Protein AF-A0A2T1CFB7-F1 (afdb_monomer_lite)

Radius of gyration: 24.46 Å; chains: 1; bounding box: 59×30×62 Å

Sequence (113 aa):
DLIEIDRQAKLLNLSRTEYITKCVLDKPVEKKHIFKVSWQTYRVMGEIGRELKHIGNNINQIAKAFNTRQLEGSILSENYSLPEELSAIKAYTDKTAKELNQIRLLLIGREKQ

Foldseek 3Di:
DLVVLCVVCVVLVHDSVRSVVCVVVVHDSHRDDDQPFDVVLLVVLVVLLVVLVVLLVVLVVVLVVVVVVCVVDPDDDPDDPSNVVSVVSSVVSNVSSVVSVQVSCVSRVHDDD

Structure (mmCIF, N/CA/C/O backbone):
data_AF-A0A2T1CFB7-F1
#
_entry.id   AF-A0A2T1CFB7-F1
#
loop_
_atom_site.group_PDB
_atom_site.id
_atom_site.type_symbol
_atom_site.label_atom_id
_atom_site.label_alt_id
_atom_site.label_comp_id
_atom_site.label_asym_id
_atom_site.label_entity_id
_atom_site.label_seq_id
_atom_site.pdbx_PDB_ins_code
_atom_site.Cartn_x
_atom_site.Cartn_y
_atom_site.Cartn_z
_atom_site.occupancy
_atom_site.B_iso_or_equiv
_atom_site.auth_seq_id
_atom_site.auth_comp_id
_atom_site.auth_asym_id
_atom_site.auth_atom_id
_atom_site.pdbx_PDB_model_num
ATOM 1 N N . ASP A 1 1 ? -31.112 -7.159 24.695 1.00 83.44 1 ASP A N 1
ATOM 2 C CA . ASP A 1 1 ? -31.403 -5.745 24.402 1.00 83.44 1 ASP A CA 1
ATOM 3 C C . ASP A 1 1 ? -30.399 -5.241 23.365 1.00 83.44 1 ASP A C 1
ATOM 5 O O . ASP A 1 1 ? -29.204 -5.444 23.549 1.00 83.44 1 ASP A O 1
ATOM 9 N N . LEU A 1 2 ? -30.871 -4.665 22.256 1.00 88.62 2 LEU A N 1
ATOM 10 C CA . LEU A 1 2 ? -30.016 -4.149 21.176 1.00 88.62 2 LEU A CA 1
ATOM 11 C C . LEU A 1 2 ? -29.1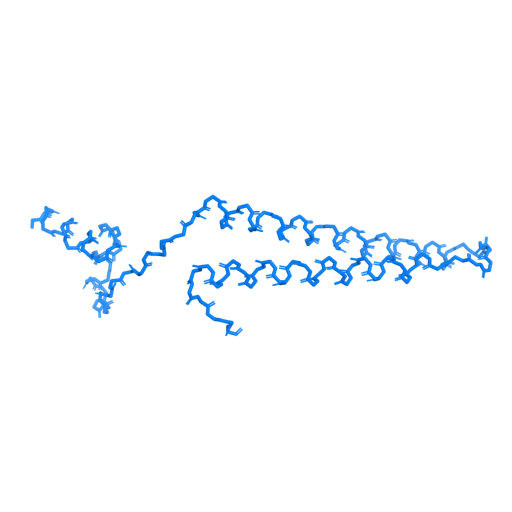58 -2.957 21.630 1.00 88.62 2 LEU A C 1
ATOM 13 O O . LEU A 1 2 ? -28.052 -2.782 21.120 1.00 88.62 2 LEU A O 1
ATOM 17 N N . ILE A 1 3 ? -29.631 -2.182 22.612 1.00 93.12 3 ILE A N 1
ATOM 18 C CA . ILE A 1 3 ? -28.913 -1.013 23.138 1.00 93.12 3 ILE A CA 1
ATOM 19 C C . ILE A 1 3 ? -27.614 -1.439 23.830 1.00 93.12 3 ILE A C 1
ATOM 21 O O . ILE A 1 3 ? -26.561 -0.838 23.606 1.00 93.12 3 ILE A O 1
ATOM 25 N N . GLU A 1 4 ? -27.659 -2.507 24.628 1.00 92.62 4 GLU A N 1
ATOM 26 C CA . GLU A 1 4 ? -26.467 -3.005 25.320 1.00 92.62 4 GLU A CA 1
ATOM 27 C C . GLU A 1 4 ? -25.450 -3.597 24.336 1.00 92.62 4 GLU A C 1
ATOM 29 O O . GLU A 1 4 ? -24.254 -3.344 24.465 1.00 92.62 4 GLU A O 1
ATOM 34 N N . ILE A 1 5 ? -25.915 -4.296 23.294 1.00 92.12 5 ILE A N 1
ATOM 35 C CA . ILE A 1 5 ? -25.047 -4.812 22.222 1.00 92.12 5 ILE A CA 1
ATOM 36 C C . ILE A 1 5 ? -24.307 -3.660 21.531 1.00 92.12 5 ILE A C 1
ATOM 38 O O . ILE A 1 5 ? -23.097 -3.739 21.317 1.00 92.12 5 ILE A O 1
ATOM 42 N N . ASP A 1 6 ? -25.003 -2.566 21.221 1.00 93.12 6 ASP A N 1
ATOM 43 C CA . ASP A 1 6 ? -24.385 -1.386 20.612 1.00 93.12 6 ASP A CA 1
ATOM 44 C C . ASP A 1 6 ? -23.364 -0.713 21.524 1.00 93.12 6 ASP A C 1
ATOM 46 O O . ASP A 1 6 ? -22.315 -0.256 21.058 1.00 93.12 6 ASP A O 1
ATOM 50 N N . ARG A 1 7 ? -23.652 -0.657 22.827 1.00 94.06 7 ARG A N 1
ATOM 51 C CA . ARG A 1 7 ? -22.734 -0.103 23.823 1.00 94.06 7 ARG A CA 1
ATOM 52 C C . ARG A 1 7 ? -21.447 -0.924 23.892 1.00 94.06 7 ARG A C 1
ATOM 54 O O . ARG A 1 7 ? -20.361 -0.350 23.813 1.00 94.06 7 ARG A O 1
ATOM 6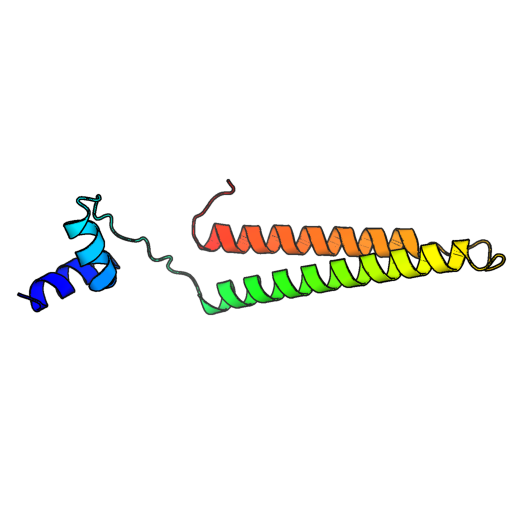1 N N . GLN A 1 8 ? -21.565 -2.248 23.970 1.00 92.50 8 GLN A N 1
ATOM 62 C CA . GLN A 1 8 ? -20.418 -3.157 24.013 1.00 92.50 8 GLN A C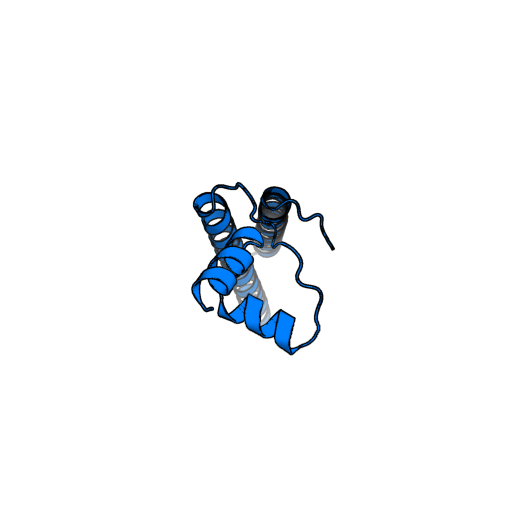A 1
ATOM 63 C C . GLN A 1 8 ? -19.604 -3.110 22.716 1.00 92.50 8 GLN A C 1
ATOM 65 O O . GLN A 1 8 ? -18.381 -2.955 22.759 1.00 92.50 8 GLN A O 1
ATOM 70 N N . ALA A 1 9 ? -20.268 -3.135 21.556 1.00 91.81 9 ALA A N 1
ATOM 71 C CA . ALA A 1 9 ? -19.606 -3.010 20.261 1.00 91.81 9 ALA A CA 1
ATOM 72 C C . ALA A 1 9 ? -18.790 -1.706 20.163 1.00 91.81 9 ALA A C 1
ATOM 74 O O . ALA A 1 9 ? -17.617 -1.738 19.782 1.00 91.81 9 ALA A O 1
ATOM 75 N N . LYS A 1 10 ? -19.354 -0.570 20.603 1.00 91.56 10 LYS A N 1
ATOM 76 C CA . LYS A 1 10 ? -18.648 0.724 20.643 1.00 91.56 10 LYS A CA 1
ATOM 77 C C . LYS A 1 10 ? -17.440 0.722 21.581 1.00 91.56 10 LYS A C 1
ATOM 79 O O . LYS A 1 10 ? -16.385 1.208 21.184 1.00 91.56 10 LYS A O 1
ATOM 84 N N . LEU A 1 11 ? -17.556 0.166 22.792 1.00 90.44 11 LEU A N 1
ATOM 85 C CA . LEU A 1 11 ? -16.434 0.075 23.746 1.00 90.44 11 LEU A CA 1
ATOM 86 C C . LEU A 1 11 ? -15.233 -0.686 23.165 1.00 90.44 11 LEU A C 1
ATOM 88 O O . LEU A 1 11 ? -14.074 -0.373 23.464 1.00 90.44 11 LEU A O 1
ATOM 92 N N . LEU A 1 12 ? -15.530 -1.660 22.307 1.00 91.19 12 LEU A N 1
ATOM 93 C CA . LEU A 1 12 ? -14.571 -2.540 21.658 1.00 91.19 12 LEU A CA 1
ATOM 94 C C . LEU A 1 12 ? -14.155 -2.066 20.258 1.00 91.19 12 LEU A C 1
ATOM 96 O O . LEU A 1 12 ? -13.356 -2.743 19.614 1.00 91.19 12 LEU A O 1
ATOM 100 N N . ASN A 1 13 ? -14.633 -0.906 19.792 1.00 90.00 13 ASN A N 1
ATOM 101 C CA . ASN A 1 13 ? -14.385 -0.386 18.441 1.00 90.00 13 ASN A CA 1
ATOM 102 C C . ASN A 1 13 ? -14.795 -1.368 17.319 1.00 90.00 13 ASN A C 1
ATOM 104 O O . ASN A 1 13 ? -14.118 -1.484 16.293 1.00 90.00 13 ASN A O 1
ATOM 108 N N . LEU A 1 14 ? -15.892 -2.095 17.523 1.00 90.56 14 LEU A N 1
ATOM 109 C CA . LEU A 1 14 ? -16.472 -3.037 16.571 1.00 90.56 14 LEU A CA 1
ATOM 110 C C . LEU A 1 14 ? -17.803 -2.498 16.040 1.00 90.56 14 LEU A C 1
ATOM 112 O O . LEU A 1 14 ? -18.509 -1.749 16.717 1.00 90.56 14 LEU A O 1
ATOM 116 N N . SER A 1 15 ? -18.178 -2.914 14.832 1.00 91.31 15 SER A N 1
ATOM 117 C CA . SER A 1 15 ? -19.573 -2.808 14.403 1.00 91.31 15 SER A CA 1
ATOM 118 C C . SER A 1 15 ? -20.452 -3.785 15.193 1.00 91.31 15 SER A C 1
ATOM 120 O O . SER A 1 15 ? -19.972 -4.806 15.694 1.00 91.31 15 SER A O 1
ATOM 122 N N . ARG A 1 16 ? -21.762 -3.512 15.266 1.00 92.88 16 ARG A N 1
ATOM 123 C CA . ARG A 1 16 ? -22.741 -4.428 15.878 1.00 92.88 16 ARG A CA 1
ATOM 124 C C . ARG A 1 16 ? -22.623 -5.839 15.293 1.00 92.88 16 ARG A C 1
ATOM 126 O O . ARG A 1 16 ? -22.558 -6.812 16.036 1.00 92.88 16 ARG A O 1
ATOM 133 N N . THR A 1 17 ? -22.550 -5.939 13.966 1.00 93.62 17 THR A N 1
ATOM 134 C CA . THR A 1 17 ? -22.444 -7.216 13.252 1.00 93.62 17 THR A CA 1
ATOM 135 C C . THR A 1 17 ? -21.151 -7.952 13.591 1.00 93.62 17 THR A C 1
ATOM 137 O O . THR A 1 17 ? -21.202 -9.145 13.878 1.00 93.62 17 THR A O 1
ATOM 140 N N . GLU A 1 18 ? -20.001 -7.268 13.613 1.00 88.75 18 GLU A N 1
ATOM 141 C CA . GLU A 1 18 ? -18.726 -7.885 14.014 1.00 88.75 18 GLU A CA 1
ATOM 142 C C . GLU A 1 18 ? -18.767 -8.380 15.464 1.00 88.75 18 GLU A C 1
ATOM 144 O O . GLU A 1 18 ? -18.307 -9.486 15.738 1.00 88.75 18 GLU A O 1
ATOM 149 N N . TYR A 1 19 ? -19.324 -7.583 16.381 1.00 92.50 19 TYR A N 1
ATOM 150 C CA . TYR A 1 19 ? -19.449 -7.954 17.789 1.00 92.50 19 TYR A CA 1
ATOM 151 C C . TYR A 1 19 ? -20.313 -9.210 17.958 1.00 92.50 19 TYR A C 1
ATOM 153 O O . TYR A 1 19 ? -19.844 -10.198 18.518 1.00 92.50 19 TYR A O 1
ATOM 161 N N . ILE A 1 20 ? -21.520 -9.220 17.375 1.00 92.19 20 ILE A N 1
ATOM 162 C CA . ILE A 1 20 ? -22.417 -10.387 17.393 1.00 92.19 20 ILE A CA 1
ATOM 163 C C . ILE A 1 20 ? -21.724 -11.608 16.785 1.00 92.19 20 ILE A C 1
ATOM 165 O O . ILE A 1 20 ? -21.760 -12.686 17.366 1.00 92.19 20 ILE A O 1
ATOM 169 N N . THR A 1 21 ? -21.054 -11.440 15.643 1.00 92.00 21 THR A N 1
ATOM 170 C CA . THR A 1 21 ? -20.364 -12.541 14.959 1.00 92.00 21 THR A CA 1
ATOM 171 C C . THR A 1 21 ? -19.294 -13.166 15.850 1.00 92.00 21 THR A C 1
ATOM 173 O O . THR A 1 21 ? -19.203 -14.387 15.924 1.00 92.00 21 THR A O 1
ATOM 176 N 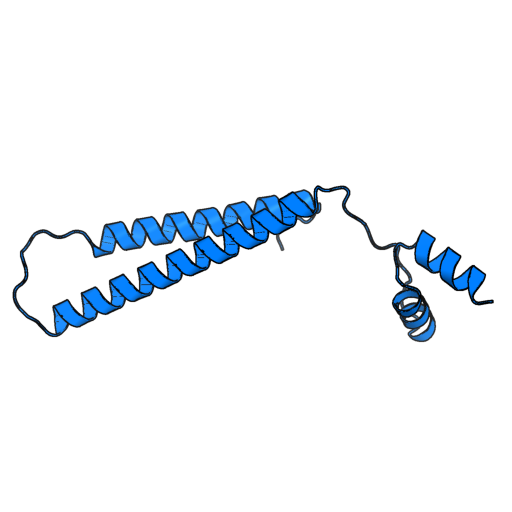N . LYS A 1 22 ? -18.490 -12.360 16.556 1.00 90.06 22 LYS A N 1
ATOM 177 C CA . LYS A 1 22 ? -17.475 -12.895 17.472 1.00 90.06 22 LYS A CA 1
ATOM 178 C C . LYS A 1 22 ? -18.098 -13.623 18.665 1.00 90.06 22 LYS A C 1
ATOM 180 O O . LYS A 1 22 ? -17.620 -14.702 18.992 1.00 90.06 22 LYS A O 1
ATOM 185 N N . CYS A 1 23 ? -19.163 -13.076 19.253 1.00 89.56 23 CYS A N 1
ATOM 186 C CA . CYS A 1 23 ? -19.888 -13.723 20.348 1.00 89.56 23 CYS A CA 1
ATOM 187 C C . CYS A 1 23 ? -20.517 -15.059 19.922 1.00 89.56 23 CYS A C 1
ATOM 189 O O . CYS A 1 23 ? -20.439 -16.028 20.662 1.00 89.56 23 CYS A O 1
ATOM 191 N N . VAL A 1 24 ? -21.113 -15.126 18.727 1.00 91.88 24 VAL A N 1
ATOM 192 C CA . VAL A 1 24 ? -21.744 -16.353 18.203 1.00 91.88 24 VAL A CA 1
ATOM 193 C C . VAL A 1 24 ? -20.707 -17.416 17.842 1.00 91.88 24 VAL A C 1
ATOM 195 O O . VAL A 1 24 ? -20.949 -18.600 18.038 1.00 91.88 24 VAL A O 1
ATOM 198 N N . LEU A 1 25 ? -19.553 -17.006 17.311 1.00 90.88 25 LEU A N 1
ATOM 199 C CA . LEU A 1 25 ? -18.467 -17.917 16.936 1.00 90.88 25 LEU A CA 1
ATOM 200 C C . LEU A 1 25 ? -17.560 -18.310 18.113 1.00 90.88 25 LEU A C 1
ATOM 202 O O . LEU A 1 25 ? -16.517 -18.915 17.871 1.00 90.88 25 LEU A O 1
ATOM 206 N N . ASP A 1 26 ? -17.910 -17.918 19.341 1.00 83.75 26 ASP A N 1
ATOM 207 C CA . ASP A 1 26 ? -17.128 -18.132 20.565 1.00 83.75 26 ASP A CA 1
ATOM 208 C C . ASP A 1 26 ? -15.656 -17.685 20.430 1.00 83.75 26 ASP A C 1
ATOM 210 O O . ASP A 1 26 ? -14.710 -18.289 20.935 1.00 83.75 26 ASP A O 1
ATOM 214 N N . LYS A 1 27 ? -15.448 -16.599 19.672 1.00 83.44 27 LYS A N 1
ATOM 215 C CA . LYS A 1 27 ? -14.129 -16.011 19.431 1.00 83.44 27 LYS A CA 1
ATOM 216 C C . LYS A 1 27 ? -13.834 -14.936 20.473 1.00 83.44 27 LYS A C 1
ATOM 218 O O . LYS A 1 27 ? -14.732 -14.163 20.815 1.00 83.44 27 LYS A O 1
ATOM 223 N N . PRO A 1 28 ? -12.565 -14.772 20.889 1.00 83.44 28 PRO A N 1
ATOM 224 C CA . PRO A 1 28 ? -12.184 -13.691 21.787 1.00 83.44 28 PRO A CA 1
ATOM 225 C C . PRO A 1 28 ? -12.571 -12.323 21.202 1.00 83.44 28 PRO A C 1
ATOM 227 O O . PRO A 1 28 ? -12.199 -11.940 20.081 1.00 83.44 28 PRO A O 1
ATOM 230 N N . VAL A 1 29 ? -13.359 -11.570 21.973 1.00 84.31 29 VAL A N 1
ATOM 231 C CA . VAL A 1 29 ? -13.822 -10.233 21.597 1.00 84.31 29 VAL A CA 1
ATOM 232 C C . VAL A 1 29 ? -12.813 -9.190 22.065 1.00 84.31 29 VAL A C 1
ATOM 234 O O . VAL A 1 29 ? -12.977 -8.524 23.080 1.00 84.31 29 VAL A O 1
ATOM 237 N N . GLU A 1 30 ? -11.740 -9.047 21.298 1.00 85.06 30 GLU A N 1
ATOM 238 C CA . GLU A 1 30 ? -10.715 -8.041 21.572 1.00 85.06 30 GLU A CA 1
ATOM 239 C C . GLU A 1 30 ? -11.108 -6.657 21.048 1.00 85.06 30 GLU A C 1
ATOM 241 O O . GLU A 1 30 ? -11.690 -6.524 19.961 1.00 85.06 30 GLU A O 1
ATOM 246 N N . LYS A 1 31 ? -10.730 -5.621 21.809 1.00 84.12 31 LYS A N 1
ATOM 247 C CA . LYS A 1 31 ? -10.886 -4.222 21.411 1.00 84.12 31 LYS A CA 1
ATOM 248 C C . LYS A 1 31 ? -10.041 -3.942 20.172 1.00 84.12 31 LYS A C 1
ATOM 250 O O . LYS A 1 31 ? -8.815 -4.028 20.211 1.00 84.12 31 LYS A O 1
ATOM 255 N N . LYS A 1 32 ? -10.685 -3.534 19.081 1.00 83.06 32 LYS A N 1
ATOM 256 C CA . LYS A 1 32 ? -9.993 -3.144 17.853 1.00 83.06 32 LYS A CA 1
ATOM 257 C C . LYS A 1 32 ? -9.216 -1.857 18.111 1.00 83.06 32 LYS A C 1
ATOM 259 O O . LYS A 1 32 ? -9.781 -0.841 18.523 1.00 83.06 32 LYS A O 1
ATOM 264 N N . HIS A 1 33 ? -7.909 -1.886 17.886 1.00 79.19 33 HIS A N 1
ATOM 265 C CA . HIS A 1 33 ? -7.108 -0.677 18.001 1.00 79.19 33 HIS A CA 1
ATOM 266 C C . HIS A 1 33 ? -7.471 0.289 16.863 1.00 79.19 33 HIS A C 1
ATOM 268 O O . HIS A 1 33 ? -7.453 -0.088 15.691 1.00 79.19 33 HIS A O 1
ATOM 274 N N . ILE A 1 34 ? -7.809 1.531 17.213 1.00 76.38 34 ILE A N 1
ATOM 275 C CA . ILE A 1 34 ? -7.995 2.618 16.249 1.00 76.38 34 ILE A CA 1
ATOM 276 C C . ILE A 1 34 ? -6.758 3.500 16.334 1.00 76.38 34 ILE A C 1
ATOM 278 O O . ILE A 1 34 ? -6.527 4.160 17.347 1.00 76.38 34 ILE A O 1
ATOM 282 N N . PHE A 1 35 ? -5.983 3.520 15.255 1.00 78.25 35 PHE A N 1
ATOM 283 C CA . PHE A 1 35 ? -4.814 4.379 15.155 1.00 78.25 35 PHE A CA 1
ATOM 284 C C . PHE A 1 35 ? -5.252 5.841 15.091 1.00 78.25 35 PHE A C 1
ATOM 286 O O . PHE A 1 35 ? -6.058 6.227 14.240 1.00 78.25 35 PHE A O 1
ATOM 293 N N . LYS A 1 36 ? -4.715 6.662 15.995 1.00 77.88 36 LYS A N 1
ATOM 294 C CA . LYS A 1 36 ? -4.908 8.116 15.981 1.00 77.88 36 LYS A CA 1
ATOM 295 C C . LYS A 1 36 ? -3.970 8.745 14.951 1.00 77.88 36 LYS A C 1
ATOM 297 O O . LYS A 1 36 ? -2.976 9.366 15.306 1.00 77.88 36 LYS A O 1
ATOM 302 N N . VAL A 1 37 ? -4.281 8.548 13.674 1.00 79.06 37 VAL A N 1
ATOM 303 C CA . VAL A 1 37 ? -3.519 9.099 12.546 1.00 79.06 37 VAL A CA 1
ATOM 304 C C . VAL A 1 37 ? -4.399 9.938 11.637 1.00 79.06 37 VAL A C 1
ATOM 306 O O . VAL A 1 37 ? -5.612 9.739 11.563 1.00 79.06 37 VAL A O 1
ATOM 309 N N . SER A 1 38 ? -3.773 10.844 10.886 1.00 85.31 38 SER A N 1
ATOM 310 C CA . SER A 1 38 ? -4.422 11.471 9.736 1.00 85.31 38 SER A CA 1
ATOM 311 C C . SER A 1 38 ? -4.705 10.404 8.673 1.00 85.31 38 SER A C 1
ATOM 313 O O . SER A 1 38 ? -3.824 10.010 7.905 1.00 85.31 38 SER A O 1
ATOM 315 N N . TRP A 1 39 ? -5.951 9.925 8.624 1.00 84.19 39 TRP A N 1
ATOM 316 C CA . TRP A 1 39 ? -6.404 8.958 7.618 1.00 84.19 39 TRP A CA 1
ATOM 317 C C . TRP A 1 39 ? -6.274 9.492 6.192 1.00 84.19 39 TRP A C 1
ATOM 319 O O . TRP A 1 39 ? -6.030 8.715 5.269 1.00 84.19 39 TRP A O 1
ATOM 329 N N . GLN A 1 40 ? -6.382 10.811 6.021 1.00 87.94 40 GLN A N 1
ATOM 330 C CA . GLN A 1 40 ? -6.145 11.462 4.740 1.00 87.94 40 GLN A CA 1
ATOM 331 C C . GLN A 1 40 ? -4.685 11.298 4.310 1.00 87.94 40 GLN A C 1
ATOM 333 O O . GLN A 1 40 ? -4.423 10.829 3.207 1.00 87.94 40 GLN A O 1
ATOM 338 N N . THR A 1 41 ? -3.734 11.595 5.199 1.00 83.44 41 THR A N 1
ATOM 339 C CA . THR A 1 41 ? -2.299 11.417 4.931 1.00 83.44 41 THR A CA 1
ATOM 340 C C . THR A 1 41 ? -1.966 9.951 4.650 1.00 83.44 41 THR A C 1
ATOM 342 O O . THR A 1 41 ? -1.277 9.654 3.678 1.00 83.44 41 THR A O 1
ATOM 345 N N . TYR A 1 42 ? -2.515 9.023 5.441 1.00 85.38 42 TYR A N 1
ATOM 346 C CA . TYR A 1 42 ? -2.347 7.581 5.230 1.00 85.38 42 TYR A CA 1
ATOM 347 C C . TYR A 1 42 ? -2.828 7.135 3.838 1.00 85.38 42 TYR A C 1
ATOM 349 O O . TYR A 1 42 ? -2.167 6.332 3.172 1.00 85.38 42 TYR A O 1
ATOM 357 N N . ARG A 1 43 ? -3.979 7.655 3.388 1.00 87.06 43 ARG A N 1
ATOM 358 C CA . ARG A 1 43 ? -4.557 7.343 2.076 1.00 87.06 43 ARG A CA 1
ATOM 359 C C . ARG A 1 43 ? -3.726 7.925 0.937 1.00 87.06 43 ARG A C 1
ATOM 361 O O . ARG A 1 43 ? -3.376 7.171 0.034 1.00 87.06 43 ARG A O 1
ATOM 368 N N . VAL A 1 44 ? -3.361 9.205 1.029 1.00 88.44 44 VAL A N 1
ATOM 369 C CA . VAL A 1 44 ? -2.523 9.894 0.032 1.00 88.44 44 VAL A CA 1
ATOM 370 C C . VAL A 1 44 ? -1.189 9.171 -0.136 1.00 88.44 44 VAL A C 1
ATOM 372 O O . VAL A 1 44 ? -0.752 8.933 -1.256 1.00 88.44 44 VAL A O 1
ATOM 375 N N . MET A 1 45 ? -0.572 8.715 0.958 1.00 86.69 45 MET A N 1
ATOM 376 C CA . MET A 1 45 ? 0.620 7.870 0.870 1.00 86.69 45 MET A CA 1
ATOM 377 C C . MET A 1 45 ? 0.332 6.571 0.089 1.00 86.69 45 MET A C 1
ATOM 379 O O . MET A 1 45 ? 1.036 6.221 -0.855 1.00 86.69 45 MET A O 1
ATOM 383 N N . GLY A 1 46 ? -0.749 5.859 0.410 1.00 86.75 46 GLY A N 1
ATOM 384 C CA . GLY A 1 46 ? -1.140 4.666 -0.352 1.00 86.75 46 GLY A CA 1
ATOM 385 C C . GLY A 1 46 ? -1.387 4.921 -1.850 1.00 86.75 46 GLY A C 1
ATOM 386 O O . GLY A 1 46 ? -1.149 4.034 -2.667 1.00 86.75 46 GLY A O 1
ATOM 387 N N . GLU A 1 47 ? -1.862 6.108 -2.221 1.00 90.44 47 GLU A N 1
ATOM 388 C CA . GLU A 1 47 ? -2.039 6.539 -3.614 1.00 90.44 47 GLU A CA 1
ATOM 389 C C . GLU A 1 47 ? -0.696 6.801 -4.297 1.00 90.44 47 GLU A C 1
ATOM 391 O O . GLU A 1 47 ? -0.418 6.175 -5.317 1.00 90.44 47 GLU A O 1
ATOM 396 N N . ILE A 1 48 ? 0.186 7.595 -3.684 1.00 87.75 48 ILE A N 1
ATOM 397 C CA . ILE A 1 48 ? 1.533 7.870 -4.210 1.00 87.75 48 ILE A CA 1
ATOM 398 C C . ILE A 1 48 ? 2.307 6.566 -4.442 1.00 87.75 48 ILE A C 1
ATOM 400 O O . ILE A 1 48 ? 2.921 6.381 -5.489 1.00 87.75 48 ILE A O 1
ATOM 404 N N . GLY A 1 49 ? 2.246 5.621 -3.499 1.00 86.06 49 GLY A N 1
ATOM 405 C CA . GLY A 1 49 ? 2.910 4.325 -3.650 1.00 86.06 49 GLY A CA 1
ATOM 406 C C . GLY A 1 49 ? 2.392 3.504 -4.839 1.00 86.06 49 GLY A C 1
ATOM 407 O O . GLY A 1 49 ? 3.171 2.794 -5.478 1.00 86.06 49 GLY A O 1
ATOM 408 N N . ARG A 1 50 ? 1.095 3.605 -5.165 1.00 87.19 50 ARG A N 1
ATOM 409 C CA . ARG A 1 50 ? 0.512 2.951 -6.348 1.00 87.19 50 ARG A CA 1
ATOM 410 C C . ARG A 1 50 ? 0.987 3.613 -7.636 1.00 87.19 50 ARG A C 1
ATOM 412 O O . ARG A 1 50 ? 1.414 2.897 -8.537 1.00 87.19 50 ARG A O 1
ATOM 419 N N . GLU A 1 51 ? 0.983 4.941 -7.693 1.00 90.00 51 GLU A N 1
ATOM 420 C CA . GLU A 1 51 ? 1.461 5.692 -8.860 1.00 90.00 51 GLU A CA 1
ATOM 421 C C . GLU A 1 51 ? 2.940 5.420 -9.149 1.00 90.00 51 GLU A C 1
ATOM 423 O O . GLU A 1 51 ? 3.307 5.124 -10.285 1.00 90.00 51 GLU A O 1
ATOM 428 N N . LEU A 1 52 ? 3.787 5.389 -8.116 1.00 87.44 52 LEU A N 1
ATOM 429 C CA . LEU A 1 52 ? 5.191 4.997 -8.263 1.00 87.44 52 LEU A CA 1
ATOM 430 C C . LEU A 1 52 ? 5.312 3.588 -8.863 1.00 87.44 52 LEU A C 1
ATOM 432 O O . LEU A 1 52 ? 6.040 3.380 -9.829 1.00 87.44 52 LEU A O 1
ATOM 436 N N . LYS A 1 53 ? 4.532 2.616 -8.381 1.00 83.38 53 LYS A N 1
ATOM 437 C CA . LYS A 1 53 ? 4.530 1.268 -8.970 1.00 83.38 53 LYS A CA 1
ATOM 438 C C . LYS A 1 53 ? 4.110 1.276 -10.449 1.00 83.38 53 LYS A C 1
ATOM 440 O O . LYS A 1 53 ? 4.689 0.538 -11.248 1.00 83.38 53 LYS A O 1
ATOM 445 N N . HIS A 1 54 ? 3.129 2.097 -10.827 1.00 85.69 54 HIS A N 1
ATOM 446 C CA . HIS A 1 54 ? 2.732 2.267 -12.227 1.00 85.69 54 HIS A CA 1
ATOM 447 C C . HIS A 1 54 ? 3.868 2.851 -13.078 1.00 85.69 54 HIS A C 1
ATOM 449 O O . HIS A 1 54 ? 4.156 2.312 -14.147 1.00 85.69 54 HIS A O 1
ATOM 455 N N . ILE A 1 55 ? 4.576 3.867 -12.580 1.00 85.94 55 ILE A N 1
ATOM 456 C CA . ILE A 1 55 ? 5.751 4.448 -13.244 1.00 85.94 55 ILE A CA 1
ATOM 457 C C . ILE A 1 55 ? 6.842 3.386 -13.449 1.00 85.94 55 ILE A C 1
ATOM 459 O O . ILE A 1 55 ? 7.323 3.211 -14.568 1.00 85.94 55 ILE A O 1
ATOM 463 N N . GLY A 1 56 ? 7.179 2.613 -12.412 1.00 84.69 56 GLY A N 1
ATOM 464 C CA . GLY A 1 56 ? 8.172 1.536 -12.505 1.00 84.69 56 GLY A CA 1
ATOM 465 C C . GLY A 1 56 ? 7.801 0.458 -13.533 1.00 84.69 56 GLY A C 1
ATOM 466 O O . GLY A 1 56 ? 8.663 -0.032 -14.268 1.00 84.69 56 GLY A O 1
ATOM 467 N N . ASN A 1 57 ? 6.511 0.125 -13.645 1.00 81.19 57 ASN A N 1
ATOM 468 C CA . ASN A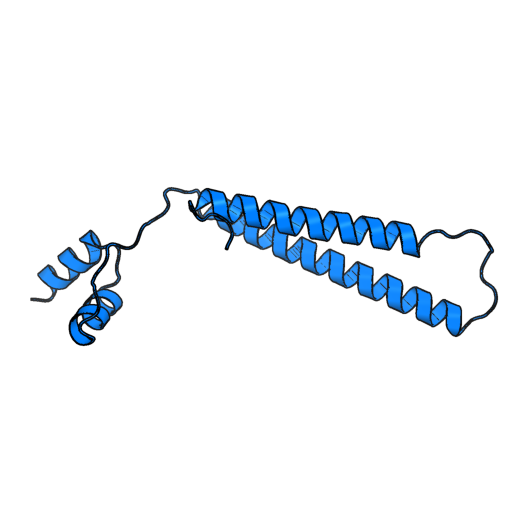 1 57 ? 6.010 -0.800 -14.664 1.00 81.19 57 ASN A CA 1
ATOM 469 C C . ASN A 1 57 ? 6.137 -0.230 -16.083 1.00 81.19 57 ASN A C 1
ATOM 471 O O . ASN A 1 57 ? 6.581 -0.949 -16.979 1.00 81.19 57 ASN A O 1
ATOM 475 N N . ASN A 1 58 ? 5.784 1.042 -16.284 1.00 85.31 58 ASN A N 1
ATOM 476 C CA . ASN A 1 58 ? 5.903 1.710 -17.581 1.00 85.31 58 ASN A CA 1
ATOM 477 C C . ASN A 1 58 ? 7.366 1.764 -18.037 1.00 85.31 58 ASN A C 1
ATOM 479 O O . ASN A 1 58 ? 7.670 1.412 -19.173 1.00 85.31 58 ASN A O 1
ATOM 483 N N . ILE A 1 59 ? 8.285 2.101 -17.128 1.00 84.25 59 ILE A N 1
ATOM 484 C CA . ILE A 1 59 ? 9.730 2.093 -17.392 1.00 84.25 59 ILE A CA 1
ATOM 485 C C . ILE A 1 59 ? 10.201 0.703 -17.834 1.00 84.25 59 ILE A C 1
ATOM 487 O O . ILE A 1 59 ? 10.911 0.569 -18.829 1.00 84.25 59 ILE A O 1
ATOM 491 N N . ASN A 1 60 ? 9.764 -0.348 -17.138 1.00 83.00 60 ASN A N 1
ATOM 492 C CA . ASN A 1 60 ? 10.111 -1.722 -17.492 1.00 83.00 60 ASN A CA 1
ATOM 493 C C . ASN A 1 60 ? 9.584 -2.125 -18.883 1.00 83.00 60 ASN A C 1
ATOM 495 O O . ASN A 1 60 ? 10.253 -2.855 -19.610 1.00 83.00 60 ASN A O 1
ATOM 499 N N . GLN A 1 61 ? 8.393 -1.656 -19.269 1.00 83.25 61 GLN A N 1
ATOM 500 C CA . GLN A 1 61 ? 7.847 -1.889 -20.609 1.00 83.25 61 GLN A CA 1
ATOM 501 C C . GLN A 1 61 ? 8.635 -1.136 -21.687 1.00 83.25 61 GLN A C 1
ATOM 503 O O . GLN A 1 61 ? 8.941 -1.727 -22.721 1.00 83.25 61 GLN A O 1
ATOM 508 N N . ILE A 1 62 ? 9.021 0.119 -21.431 1.00 83.31 62 ILE A N 1
ATOM 509 C CA . ILE A 1 62 ? 9.861 0.915 -22.339 1.00 83.31 62 ILE A CA 1
ATOM 510 C C . ILE A 1 62 ? 11.206 0.221 -22.563 1.00 83.31 62 ILE A C 1
ATOM 512 O O . ILE A 1 62 ? 11.604 0.029 -23.709 1.00 83.31 62 ILE A O 1
ATOM 516 N N . ALA A 1 63 ? 11.868 -0.228 -21.492 1.00 82.00 63 ALA A N 1
ATOM 517 C CA . ALA A 1 63 ? 13.137 -0.947 -21.590 1.00 82.00 63 ALA A CA 1
ATOM 518 C C . ALA A 1 63 ? 13.008 -2.237 -22.423 1.00 82.00 63 ALA A C 1
ATOM 520 O O . ALA A 1 63 ? 13.843 -2.514 -23.281 1.00 82.00 63 ALA A O 1
ATOM 521 N N . LYS A 1 64 ? 11.925 -3.005 -22.239 1.00 81.88 64 LYS A N 1
ATOM 522 C CA . LYS A 1 64 ? 11.651 -4.203 -23.052 1.00 81.88 64 LYS A CA 1
ATOM 523 C C . LYS A 1 64 ? 11.415 -3.875 -24.525 1.00 81.88 64 LYS A C 1
ATOM 525 O O . LYS A 1 64 ? 11.972 -4.553 -25.386 1.00 81.88 64 LYS A O 1
ATOM 530 N N . ALA A 1 65 ? 10.605 -2.859 -24.816 1.00 81.25 65 ALA A N 1
ATOM 531 C CA . ALA A 1 65 ? 10.333 -2.426 -26.184 1.00 81.25 65 ALA A CA 1
ATOM 532 C C . ALA A 1 65 ? 11.610 -1.930 -26.879 1.00 81.25 65 ALA A C 1
ATOM 534 O O . ALA A 1 65 ? 11.830 -2.243 -28.047 1.00 81.25 65 ALA A O 1
ATOM 535 N N . PHE A 1 66 ? 12.470 -1.216 -26.149 1.00 78.75 66 PHE A N 1
ATOM 536 C CA . PHE A 1 66 ? 13.777 -0.778 -26.630 1.00 78.75 66 PHE A CA 1
ATOM 537 C C . PHE A 1 66 ? 14.680 -1.968 -26.976 1.00 78.75 66 PHE A C 1
ATOM 539 O O . PHE A 1 66 ? 15.129 -2.072 -28.114 1.00 78.75 66 PHE A O 1
ATOM 546 N N . ASN A 1 67 ? 14.865 -2.910 -26.044 1.00 77.25 67 ASN A N 1
ATOM 547 C CA . ASN A 1 67 ? 15.693 -4.099 -26.271 1.00 77.25 67 ASN A CA 1
ATOM 548 C C . ASN A 1 67 ? 15.177 -4.948 -27.446 1.00 77.25 67 ASN A C 1
ATOM 550 O O . ASN A 1 67 ? 15.964 -5.456 -28.235 1.00 77.25 67 ASN A O 1
ATOM 554 N N . THR A 1 68 ? 13.854 -5.075 -27.590 1.00 79.75 68 THR A N 1
ATOM 555 C CA . THR A 1 68 ? 13.234 -5.828 -28.696 1.00 79.75 68 THR A CA 1
ATOM 556 C C . THR A 1 68 ? 13.513 -5.159 -30.043 1.00 79.75 68 THR A C 1
ATOM 558 O O . THR A 1 68 ? 13.976 -5.816 -30.968 1.00 79.75 68 THR A O 1
ATOM 561 N N . ARG A 1 69 ? 13.338 -3.832 -30.138 1.00 74.12 69 ARG A N 1
ATOM 562 C CA . ARG A 1 69 ? 13.649 -3.072 -31.361 1.00 74.12 69 ARG A CA 1
ATOM 563 C C . ARG A 1 69 ? 15.134 -3.092 -31.713 1.00 74.12 69 ARG A C 1
ATOM 565 O O . ARG A 1 69 ? 15.464 -3.116 -32.892 1.00 74.12 69 ARG A O 1
ATOM 572 N N . GLN A 1 70 ? 16.019 -3.094 -30.717 1.00 70.38 70 GLN A N 1
ATOM 573 C CA . GLN A 1 70 ? 17.462 -3.210 -30.937 1.00 70.38 70 GLN A CA 1
ATOM 574 C C . GLN A 1 70 ? 17.846 -4.579 -31.521 1.00 70.38 70 GLN A C 1
ATOM 576 O O . GLN A 1 70 ? 18.735 -4.660 -32.362 1.00 70.38 70 GLN A O 1
ATOM 581 N N . LEU A 1 71 ? 17.164 -5.649 -31.100 1.00 68.56 71 LEU A N 1
ATOM 582 C CA . LEU A 1 71 ? 17.356 -6.996 -31.646 1.00 68.56 71 LEU A CA 1
ATOM 583 C C . LEU A 1 71 ? 16.782 -7.137 -33.067 1.00 68.56 71 LEU A C 1
ATOM 585 O O . LEU A 1 71 ? 17.352 -7.856 -33.883 1.00 68.56 71 LEU A O 1
ATOM 589 N N . GLU A 1 72 ? 15.674 -6.454 -33.368 1.00 74.31 72 GLU A N 1
ATOM 590 C CA . GLU A 1 72 ? 14.994 -6.502 -34.673 1.00 74.31 72 GLU A CA 1
ATOM 591 C C . GLU A 1 72 ? 15.620 -5.573 -35.732 1.00 74.31 72 GLU A C 1
ATOM 593 O O . GLU A 1 72 ? 15.539 -5.859 -36.926 1.00 74.31 72 GLU A O 1
ATOM 598 N N . GLY A 1 73 ? 16.256 -4.472 -35.321 1.00 63.25 73 GLY A N 1
ATOM 599 C CA . GLY A 1 73 ? 16.864 -3.474 -36.201 1.00 63.25 73 GLY A CA 1
ATOM 600 C C . GLY A 1 73 ? 18.346 -3.278 -35.900 1.00 63.25 73 GLY A C 1
ATOM 601 O O . GLY A 1 73 ? 18.718 -2.490 -35.034 1.00 63.25 73 GLY A O 1
ATOM 602 N N . SER A 1 74 ? 19.210 -3.963 -36.646 1.00 59.38 74 SER A N 1
ATOM 603 C CA . SER A 1 74 ? 20.640 -3.644 -36.662 1.00 59.38 74 SER A CA 1
ATOM 604 C C . SER A 1 74 ? 20.876 -2.194 -37.127 1.00 59.38 74 SER A C 1
ATOM 606 O O . SER A 1 74 ? 20.247 -1.739 -38.080 1.00 59.38 74 SER A O 1
ATOM 608 N N . ILE A 1 75 ? 21.849 -1.529 -36.485 1.00 61.03 75 ILE A N 1
ATOM 609 C CA . ILE A 1 75 ? 22.352 -0.148 -36.673 1.00 61.03 75 ILE A CA 1
ATOM 610 C C . ILE A 1 75 ? 21.503 0.958 -36.018 1.00 61.03 75 ILE A C 1
ATOM 612 O O . ILE A 1 75 ? 20.790 1.698 -36.688 1.00 61.03 75 ILE A O 1
ATOM 616 N N . LEU A 1 76 ? 21.701 1.179 -34.714 1.00 53.16 76 LEU A N 1
ATOM 617 C CA . LEU A 1 76 ? 21.569 2.510 -34.108 1.00 53.16 76 LEU A CA 1
ATOM 618 C C . LEU A 1 76 ? 22.704 2.735 -33.093 1.00 53.16 76 LEU A C 1
ATOM 620 O O . LEU A 1 76 ? 22.729 2.096 -32.050 1.00 53.16 76 LEU A O 1
ATOM 624 N N . SER A 1 77 ? 23.619 3.637 -33.474 1.00 52.22 77 SER A N 1
ATOM 625 C CA . SER A 1 77 ? 24.604 4.423 -32.701 1.00 52.22 77 SER A CA 1
ATOM 626 C C . SER A 1 77 ? 25.256 3.804 -31.448 1.00 52.22 77 SER A C 1
ATOM 628 O O . SER A 1 77 ? 24.598 3.539 -30.448 1.00 52.22 77 SER A O 1
ATOM 630 N N . GLU A 1 78 ? 26.591 3.724 -31.458 1.00 51.34 78 GLU A N 1
ATOM 631 C CA . GLU A 1 78 ? 27.483 3.177 -30.414 1.00 51.34 78 GLU A CA 1
ATOM 632 C C . GLU A 1 78 ? 27.423 3.832 -29.013 1.00 51.34 78 GLU A C 1
ATOM 634 O O . GLU A 1 78 ? 28.180 3.428 -28.140 1.00 51.34 78 GLU A O 1
ATOM 639 N N . ASN A 1 79 ? 26.547 4.805 -28.734 1.00 52.03 79 ASN A N 1
ATOM 640 C CA . ASN A 1 79 ? 26.598 5.567 -27.474 1.00 52.03 79 ASN A CA 1
ATOM 641 C C . ASN A 1 79 ? 25.220 5.969 -26.913 1.00 52.03 79 ASN A C 1
ATOM 643 O O . ASN A 1 79 ? 24.932 7.159 -26.807 1.00 52.03 79 ASN A O 1
ATOM 647 N N . TYR A 1 80 ? 24.359 5.022 -26.522 1.00 57.19 80 TYR A N 1
ATOM 648 C CA . TYR A 1 80 ? 23.164 5.363 -25.727 1.00 57.19 80 TYR A CA 1
ATOM 649 C C . TYR A 1 80 ? 22.968 4.442 -24.510 1.00 57.19 80 TYR A C 1
ATOM 651 O O . TYR A 1 80 ? 22.604 3.276 -24.639 1.00 57.19 80 TYR A O 1
ATOM 659 N N . SER A 1 81 ? 23.149 5.015 -23.314 1.00 58.78 81 SER A N 1
ATOM 660 C CA . SER A 1 81 ? 22.998 4.431 -21.964 1.00 58.78 81 SER A CA 1
ATOM 661 C C . SER A 1 81 ? 21.546 4.276 -21.485 1.00 58.78 81 SER A C 1
ATOM 663 O O . SER A 1 81 ? 21.301 3.967 -20.317 1.00 58.78 81 SER A O 1
ATOM 665 N N . LEU A 1 82 ? 20.564 4.470 -22.374 1.00 64.44 82 LEU A N 1
ATOM 666 C CA . LEU A 1 82 ? 19.134 4.528 -22.043 1.00 64.44 82 LEU A CA 1
ATOM 667 C C . LEU A 1 82 ? 18.635 3.358 -21.158 1.00 64.44 82 LEU A C 1
ATOM 669 O O . LEU A 1 82 ? 17.848 3.610 -20.244 1.00 64.44 82 LEU A O 1
ATOM 673 N N . PRO A 1 83 ? 19.077 2.093 -21.344 1.00 70.81 83 PRO A N 1
ATOM 674 C CA . PRO A 1 83 ? 18.649 0.985 -20.485 1.00 70.81 83 PRO A CA 1
ATOM 675 C C . PRO A 1 83 ? 19.113 1.100 -19.024 1.00 70.81 83 PRO A C 1
ATOM 677 O O . PRO A 1 83 ? 18.381 0.700 -18.117 1.00 70.81 83 PRO A O 1
ATOM 680 N N . GLU A 1 84 ? 20.306 1.644 -18.779 1.00 71.44 84 GLU A N 1
ATOM 681 C CA . GLU A 1 84 ? 20.889 1.756 -17.438 1.00 71.44 84 GLU A CA 1
ATOM 682 C C . GLU A 1 84 ? 20.246 2.902 -16.648 1.00 71.44 84 GLU A C 1
ATOM 684 O O . GLU A 1 84 ? 19.858 2.720 -15.493 1.00 71.44 84 GLU A O 1
ATOM 689 N N . GLU A 1 85 ? 20.002 4.038 -17.305 1.00 74.06 85 GLU A N 1
ATOM 690 C CA . GLU A 1 85 ? 19.251 5.163 -16.734 1.00 74.06 85 GLU A CA 1
ATOM 691 C C . GLU A 1 85 ? 17.811 4.765 -16.388 1.00 74.06 85 GLU A C 1
ATOM 693 O O . GLU A 1 85 ? 17.330 5.040 -15.287 1.00 74.06 85 GLU A O 1
ATOM 698 N N . LEU A 1 86 ? 17.126 4.042 -17.281 1.00 78.56 86 LEU A N 1
ATOM 699 C CA . LEU A 1 86 ? 15.782 3.523 -17.016 1.00 78.56 86 LEU A CA 1
ATOM 700 C C . LEU A 1 86 ? 15.785 2.509 -15.863 1.00 78.56 86 LEU A C 1
ATOM 702 O O . LEU A 1 86 ? 14.902 2.547 -15.004 1.00 78.56 86 LEU A O 1
ATOM 706 N N . SER A 1 87 ? 16.791 1.635 -15.795 1.00 78.38 87 SER A N 1
ATOM 707 C CA . SER A 1 87 ? 16.963 0.711 -14.670 1.00 78.38 87 SER A CA 1
ATOM 708 C C . SER A 1 87 ? 17.154 1.460 -13.346 1.00 78.38 87 SER A C 1
ATOM 710 O O . SER A 1 87 ? 16.498 1.135 -12.352 1.00 78.38 87 SER A O 1
ATOM 712 N N . ALA A 1 88 ? 17.969 2.520 -13.340 1.00 80.56 88 ALA A N 1
ATOM 713 C CA . ALA A 1 88 ? 18.182 3.365 -12.171 1.00 80.56 88 ALA A CA 1
ATOM 714 C C . ALA A 1 88 ? 16.888 4.069 -11.734 1.00 80.56 88 ALA A C 1
ATOM 716 O O . ALA A 1 88 ? 16.515 3.988 -10.562 1.00 80.56 88 ALA A O 1
ATOM 717 N N . ILE A 1 89 ? 16.146 4.691 -12.660 1.00 83.31 89 ILE A N 1
ATOM 718 C CA . ILE A 1 89 ? 14.865 5.351 -12.349 1.00 83.31 89 ILE A CA 1
ATOM 719 C C . ILE A 1 89 ? 13.864 4.334 -11.791 1.00 83.31 89 ILE A C 1
ATOM 721 O O . ILE A 1 89 ? 13.187 4.616 -10.798 1.00 83.31 89 ILE A O 1
ATOM 725 N N . LYS A 1 90 ? 13.796 3.126 -12.363 1.00 84.44 90 LYS A N 1
ATOM 726 C CA . LYS A 1 90 ? 12.963 2.046 -11.824 1.00 84.44 90 LYS A CA 1
ATOM 727 C C . LYS A 1 90 ? 13.383 1.678 -10.398 1.00 84.44 90 LYS A C 1
ATOM 729 O O . LYS A 1 90 ? 12.523 1.588 -9.525 1.00 84.44 90 LYS A O 1
ATOM 734 N N . ALA A 1 91 ? 14.679 1.503 -10.144 1.00 85.06 91 ALA A N 1
ATOM 735 C CA . ALA A 1 91 ? 15.192 1.160 -8.821 1.00 85.06 91 ALA A CA 1
ATOM 736 C C . ALA A 1 91 ? 14.868 2.240 -7.774 1.00 85.06 91 ALA A C 1
ATOM 738 O O . ALA A 1 91 ? 14.421 1.910 -6.672 1.00 85.06 91 ALA A O 1
ATOM 739 N N . TYR A 1 92 ? 15.021 3.522 -8.123 1.00 87.62 92 TYR A N 1
ATOM 740 C CA . TYR A 1 92 ? 14.615 4.635 -7.261 1.00 87.62 92 TYR A CA 1
ATOM 741 C C . TYR A 1 92 ? 13.111 4.622 -6.994 1.00 87.62 92 TYR A C 1
ATOM 743 O O . TYR A 1 92 ? 12.695 4.703 -5.842 1.00 87.62 92 TYR A O 1
ATOM 751 N N . THR A 1 93 ? 12.302 4.439 -8.036 1.00 85.44 93 THR A N 1
ATOM 752 C CA . THR A 1 93 ? 10.839 4.391 -7.933 1.00 85.44 93 THR A CA 1
ATOM 753 C C . THR A 1 93 ? 10.371 3.258 -7.010 1.00 85.44 93 THR A C 1
ATOM 755 O O . THR A 1 93 ? 9.555 3.478 -6.111 1.00 85.44 93 THR A O 1
ATOM 758 N N . ASP A 1 94 ? 10.938 2.060 -7.175 1.00 84.38 94 ASP A N 1
ATOM 759 C CA . ASP A 1 94 ? 10.646 0.888 -6.344 1.00 84.38 94 ASP A CA 1
ATOM 760 C C . ASP A 1 94 ? 11.070 1.120 -4.882 1.00 84.38 94 ASP A C 1
ATOM 762 O O . ASP A 1 94 ? 10.330 0.790 -3.947 1.00 84.38 94 ASP A O 1
ATOM 766 N N . LYS A 1 95 ? 12.244 1.731 -4.668 1.00 91.19 95 LYS A N 1
ATOM 767 C CA . LYS A 1 95 ? 12.742 2.094 -3.335 1.00 91.19 95 LYS A CA 1
ATOM 768 C C . LYS A 1 95 ? 11.814 3.096 -2.649 1.00 91.19 95 LYS A C 1
ATOM 770 O O . LYS A 1 95 ? 11.398 2.844 -1.517 1.00 91.19 95 LYS A O 1
ATOM 775 N N . THR A 1 96 ? 11.432 4.176 -3.330 1.00 87.69 96 THR A N 1
ATOM 776 C CA . THR A 1 96 ? 10.531 5.199 -2.783 1.00 87.69 96 THR A CA 1
ATOM 777 C C . THR A 1 96 ? 9.163 4.610 -2.450 1.00 87.69 96 THR A C 1
ATOM 779 O O . THR A 1 96 ? 8.643 4.857 -1.363 1.00 87.69 96 THR A O 1
ATOM 782 N N . ALA A 1 97 ? 8.597 3.759 -3.312 1.00 87.06 97 ALA A N 1
ATOM 783 C CA . ALA A 1 97 ? 7.332 3.081 -3.023 1.00 87.06 97 ALA A CA 1
ATOM 784 C C . ALA A 1 97 ? 7.428 2.198 -1.764 1.00 87.06 97 ALA A C 1
ATOM 786 O O . ALA A 1 97 ? 6.521 2.182 -0.923 1.00 87.06 97 ALA A O 1
ATOM 787 N N . LYS A 1 98 ? 8.552 1.489 -1.599 1.00 89.50 98 LYS A N 1
ATOM 788 C CA . LYS A 1 98 ? 8.815 0.641 -0.433 1.00 89.50 98 LYS A CA 1
ATOM 789 C C . LYS A 1 98 ? 8.967 1.459 0.850 1.00 89.50 98 LYS A C 1
ATOM 791 O O . LYS A 1 98 ? 8.402 1.068 1.870 1.00 89.50 98 LYS A O 1
ATOM 796 N N . GLU A 1 99 ? 9.724 2.551 0.830 1.00 89.75 99 GLU A N 1
ATOM 797 C CA . GLU A 1 99 ? 9.905 3.450 1.981 1.00 89.75 99 GLU A CA 1
ATOM 798 C C . GLU A 1 99 ? 8.589 4.113 2.382 1.00 89.75 99 GLU A C 1
ATOM 800 O O . GLU A 1 99 ? 8.217 4.127 3.553 1.00 89.75 99 GLU A O 1
ATOM 805 N N . LEU A 1 100 ? 7.813 4.560 1.404 1.00 89.75 100 LEU A N 1
ATOM 806 C CA . LEU A 1 100 ? 6.542 5.217 1.649 1.00 89.75 100 LEU A CA 1
ATOM 807 C C . LEU A 1 100 ? 5.497 4.256 2.241 1.00 89.75 100 LEU A C 1
ATOM 809 O O . LEU A 1 100 ? 4.752 4.624 3.152 1.00 89.75 100 LEU A O 1
ATOM 813 N N . ASN A 1 101 ? 5.500 2.984 1.825 1.00 87.31 101 ASN A N 1
ATOM 814 C CA . ASN A 1 101 ? 4.699 1.960 2.494 1.00 87.31 101 ASN A CA 1
ATOM 815 C C . ASN A 1 101 ? 5.182 1.678 3.930 1.00 87.31 101 ASN A C 1
ATOM 817 O O . ASN A 1 101 ? 4.354 1.397 4.792 1.00 87.31 101 ASN A O 1
ATOM 821 N N . GLN A 1 102 ? 6.484 1.777 4.216 1.00 86.94 102 GLN A N 1
ATOM 822 C CA . GLN A 1 102 ? 6.998 1.631 5.585 1.00 86.94 102 GLN A CA 1
ATOM 823 C C . GLN A 1 102 ? 6.524 2.765 6.484 1.00 86.94 102 GLN A C 1
ATOM 825 O O . GLN A 1 102 ? 5.997 2.494 7.557 1.00 86.94 102 GLN A O 1
ATOM 830 N N . ILE A 1 103 ? 6.628 4.013 6.024 1.00 86.25 103 ILE A N 1
ATOM 831 C CA . ILE A 1 103 ? 6.112 5.180 6.752 1.00 86.25 103 ILE A CA 1
ATOM 832 C C . ILE A 1 103 ? 4.618 4.994 7.036 1.00 86.25 103 ILE A C 1
ATOM 834 O O . ILE A 1 103 ? 4.162 5.189 8.161 1.00 86.25 103 ILE A O 1
ATOM 838 N N . ARG A 1 104 ? 3.859 4.524 6.041 1.00 85.69 104 ARG A N 1
ATOM 839 C CA . ARG A 1 104 ? 2.433 4.226 6.189 1.00 85.69 104 ARG A CA 1
ATOM 840 C C . ARG A 1 104 ? 2.149 3.166 7.265 1.00 85.69 104 ARG A C 1
ATOM 842 O O . ARG A 1 104 ? 1.172 3.307 7.996 1.00 85.69 104 ARG A O 1
ATOM 849 N N . LEU A 1 105 ? 2.967 2.118 7.372 1.00 85.50 105 LEU A N 1
ATOM 850 C CA . LEU A 1 105 ? 2.830 1.084 8.407 1.00 85.50 105 LEU A CA 1
ATOM 851 C C . LEU A 1 105 ? 3.225 1.596 9.800 1.00 85.50 105 LEU A C 1
ATOM 853 O O . LEU A 1 105 ? 2.499 1.347 10.761 1.00 85.50 105 LEU A O 1
ATOM 857 N N . LEU A 1 106 ? 4.303 2.379 9.892 1.00 84.56 106 LEU A N 1
ATOM 858 C CA . LEU A 1 106 ? 4.748 3.008 11.138 1.00 84.56 106 LEU A CA 1
ATOM 859 C C . LEU A 1 106 ? 3.700 3.970 11.702 1.00 84.56 106 LEU A C 1
ATOM 861 O O . LEU A 1 106 ? 3.471 3.979 12.909 1.00 84.56 106 LEU A O 1
ATOM 865 N N . LEU A 1 107 ? 3.004 4.723 10.840 1.00 83.19 107 LEU A N 1
ATOM 866 C CA . LEU A 1 107 ? 1.886 5.576 11.256 1.00 83.19 107 LEU A CA 1
ATOM 867 C C . LEU A 1 107 ? 0.829 4.775 12.027 1.00 83.19 107 LEU A C 1
ATOM 869 O O . LEU A 1 107 ? 0.312 5.237 13.039 1.00 83.19 107 LEU A O 1
ATOM 873 N N . ILE A 1 108 ? 0.538 3.553 11.586 1.00 84.56 108 ILE A N 1
ATOM 874 C CA . ILE A 1 108 ? -0.419 2.666 12.248 1.00 84.56 108 ILE A CA 1
ATOM 875 C C . ILE A 1 108 ? 0.261 1.680 13.205 1.00 84.56 108 ILE A C 1
ATOM 877 O O . ILE A 1 108 ? -0.223 0.567 13.362 1.00 84.56 108 ILE A O 1
ATOM 881 N N . GLY A 1 109 ? 1.404 2.035 13.800 1.00 76.44 109 GLY A N 1
ATOM 882 C CA . GLY A 1 109 ? 2.067 1.226 14.830 1.00 76.44 109 GLY A CA 1
ATOM 883 C C . GLY A 1 109 ? 2.334 -0.233 14.439 1.00 76.44 109 GLY A C 1
ATOM 884 O O . GLY A 1 109 ? 2.397 -1.092 15.314 1.00 76.44 109 GLY A O 1
ATOM 885 N N . ARG A 1 110 ? 2.428 -0.540 13.138 1.00 74.25 110 ARG A N 1
ATOM 886 C CA . ARG A 1 110 ? 2.772 -1.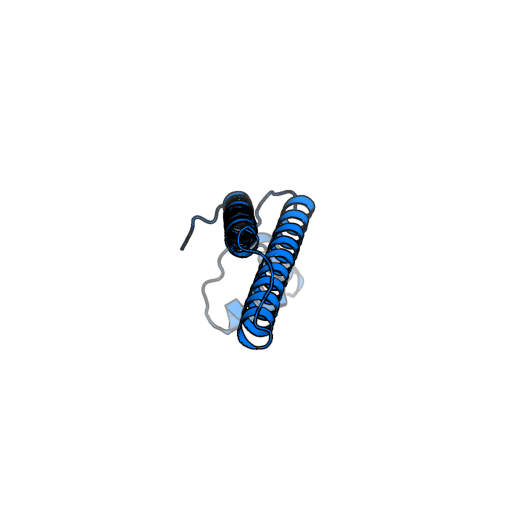872 12.637 1.00 74.25 110 ARG A CA 1
ATOM 887 C C . ARG A 1 110 ? 4.229 -1.866 12.207 1.00 74.25 110 ARG A C 1
ATOM 889 O O . ARG A 1 110 ? 4.594 -1.152 11.275 1.00 74.25 110 ARG A O 1
ATOM 896 N N . GLU A 1 111 ? 5.046 -2.684 12.856 1.00 57.03 111 GLU A N 1
ATOM 897 C CA . GLU A 1 111 ? 6.387 -3.000 12.365 1.00 57.03 111 GLU A CA 1
ATOM 898 C C . GLU A 1 111 ? 6.308 -4.020 11.217 1.00 57.03 111 GLU A C 1
ATOM 900 O O . GLU A 1 111 ? 5.298 -4.713 11.052 1.00 57.03 111 GLU A O 1
ATOM 905 N N . LYS A 1 112 ? 7.338 -4.060 10.360 1.00 55.81 112 LYS A N 1
ATOM 906 C CA . LYS A 1 112 ? 7.405 -4.994 9.222 1.00 55.81 112 LYS A CA 1
ATOM 907 C C . LYS A 1 112 ? 7.238 -6.441 9.707 1.00 55.81 112 LYS A C 1
ATOM 909 O O . LYS A 1 112 ? 7.944 -6.847 10.623 1.00 55.81 112 LYS A O 1
ATOM 914 N N . GLN A 1 113 ? 6.367 -7.199 9.039 1.00 48.78 113 GLN A N 1
ATOM 915 C CA . GLN A 1 113 ? 6.465 -8.662 8.973 1.00 48.78 113 GLN A CA 1
ATOM 916 C C . GLN A 1 113 ? 7.414 -9.051 7.843 1.00 48.78 113 GLN A C 1
ATOM 918 O O . GLN A 1 113 ? 7.396 -8.341 6.806 1.00 48.78 113 GLN A O 1
#

Secondary structure (DSSP, 8-state):
-HHHHHHHHHHTT--HHHHHHHHHTT---PPPP---S-HHHHHHHHHHHHHHHHHHHHHHHHHHHHHHHHHHS----S---HHHHHHHHHHHHHHHHHHHHHHHHHHTTPPP-

pLDDT: mean 81.76, std 10.7, range [48.78, 94.06]